Protein AF-I3SBP0-F1 (afdb_monomer)

Mean predicted aligned error: 13.55 Å

InterPro domains:
  IPR010770 Ecd family [PF07093] (6-68)
  IPR010770 Ecd family [PTHR13060] (6-106)

Secondary structure (DSSP, 8-state):
----------HHHHHHHHHHHHHHHHHHHTTSSGGGTS-BGGGGS---S-S----TTS-GGGPPB-HHHHHHHHHHHHHHHTTTSSSHHHHHHHHTT--PPP------

Sequence (108 aa):
MAESADEDNSDGEDDTFRQSYSDAMNEELKATTLQKSFVRANEQIPKHEGTSHAAEDMDEEFSPVDVDVNLVKSLLDSFSTQQGLPGPASNLLGLMGVQFPQDAKKGK

pLDDT: mean 74.81, std 19.12, range [36.81, 94.56]

Radius of gyration: 22.56 Å; Cα contacts (8 Å, |Δi|>4): 47; chains: 1; bounding box: 39×43×82 Å

Organism: Lotus japonicus (NCBI:txid34305)

Foldseek 3Di:
DDDDDPDDDDPVVVVVVVVVVVVVVVVVCVVDCPLVLFAAPVVPDPPDPDDDDDPPPDPPSPHHTDPVVRVVVVLVVVCVVVVVDDDDSQVVCVVVVRHDDDDPPPDD

Solvent-accessible surface area (backbone atoms only — not comparable to full-atom values): 7090 Å² total; per-residue (Å²): 140,78,89,81,82,86,76,87,88,67,69,69,64,55,50,54,50,53,49,56,52,48,51,57,52,48,62,68,41,68,84,47,69,66,61,78,74,57,53,42,57,74,73,74,55,78,82,69,91,83,78,79,99,80,70,95,76,70,66,75,74,74,52,66,63,29,63,68,63,41,48,53,49,52,44,50,53,47,25,55,73,49,70,71,43,95,43,75,44,47,50,52,34,41,75,73,72,48,74,78,80,70,80,76,75,73,84,130

Structure (mmCIF, N/CA/C/O backbone):
data_AF-I3SBP0-F1
#
_entry.id   AF-I3SBP0-F1
#
loop_
_atom_site.group_PDB
_atom_site.id
_atom_site.type_symbol
_atom_site.label_atom_id
_atom_site.label_alt_id
_atom_site.label_comp_id
_atom_site.label_asym_id
_atom_site.label_entity_id
_atom_site.label_seq_id
_atom_site.pdbx_PDB_ins_code
_atom_site.Cartn_x
_atom_site.Cartn_y
_atom_site.Cartn_z
_atom_site.occupancy
_atom_site.B_iso_or_equiv
_atom_site.auth_seq_id
_atom_site.auth_comp_id
_atom_site.auth_asym_id
_atom_site.auth_atom_id
_atom_site.pdbx_PDB_model_num
ATOM 1 N N . MET A 1 1 ? -18.597 13.679 -47.106 1.00 46.44 1 MET A N 1
ATOM 2 C CA . MET A 1 1 ? -17.158 13.900 -47.367 1.00 46.44 1 MET A CA 1
ATOM 3 C C . MET A 1 1 ? -16.749 15.083 -46.499 1.00 46.44 1 MET A C 1
ATOM 5 O O . MET A 1 1 ? -17.267 16.157 -46.747 1.00 46.44 1 MET A O 1
ATOM 9 N N . ALA A 1 2 ? -15.970 14.973 -45.434 1.00 41.84 2 ALA A N 1
ATOM 10 C CA . ALA A 1 2 ? -15.134 13.890 -44.945 1.00 41.84 2 ALA A CA 1
ATOM 11 C C . ALA A 1 2 ? -15.143 13.913 -43.406 1.00 41.84 2 ALA A C 1
ATOM 13 O O . ALA A 1 2 ? -15.198 14.981 -42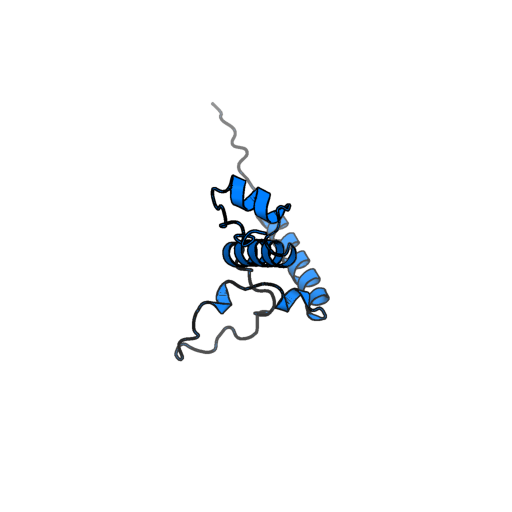.803 1.00 41.84 2 ALA A O 1
ATOM 14 N N . GLU A 1 3 ? -15.122 12.724 -42.820 1.00 46.25 3 GLU A N 1
ATOM 15 C CA . GLU A 1 3 ? -14.796 12.453 -41.424 1.00 46.25 3 GLU A CA 1
ATOM 16 C C . GLU A 1 3 ? -13.270 12.323 -41.382 1.00 46.25 3 GLU A C 1
ATOM 18 O O . GLU A 1 3 ? -12.707 11.480 -42.082 1.00 46.25 3 GLU A O 1
ATOM 23 N N . SER A 1 4 ? -12.587 13.240 -40.699 1.00 46.97 4 SER A N 1
ATOM 24 C CA . SER A 1 4 ? -11.138 13.185 -40.507 1.00 46.97 4 SER A CA 1
ATOM 25 C C . SER A 1 4 ? -10.866 12.586 -39.136 1.00 46.97 4 SER A C 1
ATOM 27 O O . SER A 1 4 ? -11.075 13.240 -38.117 1.00 46.97 4 SER A O 1
ATOM 29 N N . ALA A 1 5 ? -10.458 11.321 -39.169 1.00 53.69 5 ALA A N 1
ATOM 30 C CA . ALA A 1 5 ? -9.910 10.563 -38.064 1.00 53.69 5 ALA A CA 1
ATOM 31 C C . ALA A 1 5 ? -8.614 11.215 -37.558 1.00 53.69 5 ALA A C 1
ATOM 33 O O . ALA A 1 5 ? -7.635 11.298 -38.298 1.00 53.69 5 ALA A O 1
ATOM 34 N N . ASP A 1 6 ? -8.623 11.650 -36.302 1.00 46.38 6 ASP A N 1
ATOM 35 C CA . ASP A 1 6 ? -7.422 11.782 -35.478 1.00 46.38 6 ASP A CA 1
ATOM 36 C C . ASP A 1 6 ? -7.320 10.487 -34.657 1.00 46.38 6 ASP A C 1
ATOM 38 O O . ASP A 1 6 ? -7.791 10.403 -33.523 1.00 46.38 6 ASP A O 1
ATOM 42 N N . GLU A 1 7 ? -6.794 9.435 -35.288 1.00 54.12 7 GLU A N 1
ATOM 43 C CA . GLU A 1 7 ? -6.360 8.215 -34.605 1.00 54.12 7 GLU A CA 1
ATOM 44 C C . GLU A 1 7 ? -4.874 8.358 -34.247 1.00 54.12 7 GLU A C 1
ATOM 46 O O . GLU A 1 7 ? -3.999 8.373 -35.111 1.00 54.12 7 GLU A O 1
ATOM 51 N N . ASP A 1 8 ? -4.647 8.547 -32.948 1.00 53.84 8 ASP A N 1
ATOM 52 C CA . ASP A 1 8 ? -3.791 7.695 -32.119 1.00 53.84 8 ASP A CA 1
ATOM 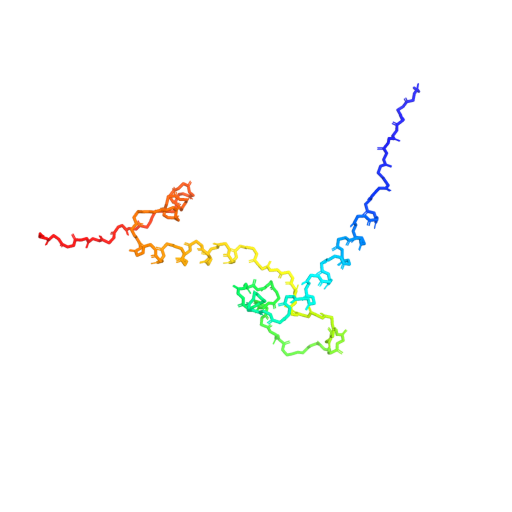53 C C . ASP A 1 8 ? -2.382 7.365 -32.649 1.00 53.84 8 ASP A C 1
ATOM 55 O O . ASP A 1 8 ? -2.176 6.444 -33.439 1.00 53.84 8 ASP A O 1
ATOM 59 N N . ASN A 1 9 ? -1.380 8.121 -32.188 1.00 51.06 9 ASN A N 1
ATOM 60 C CA . ASN A 1 9 ? 0.028 7.796 -32.438 1.00 51.06 9 ASN A CA 1
ATOM 61 C C . ASN A 1 9 ? 0.970 8.267 -31.310 1.00 51.06 9 ASN A C 1
ATOM 63 O O . ASN A 1 9 ? 2.108 8.651 -31.580 1.00 51.06 9 ASN A O 1
ATOM 67 N N . SER A 1 10 ? 0.511 8.280 -30.048 1.00 56.31 10 SER A N 1
ATOM 68 C CA . SER A 1 10 ? 1.340 8.686 -28.891 1.00 56.31 10 SER A CA 1
ATOM 69 C C . SER A 1 10 ? 1.584 7.596 -27.844 1.00 56.31 10 SER A C 1
ATOM 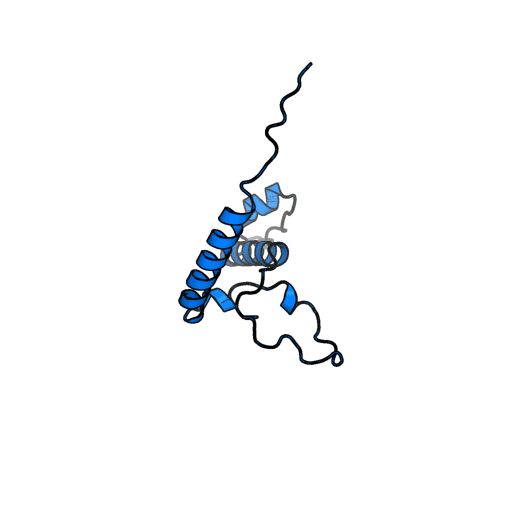71 O O . SER A 1 10 ? 2.126 7.904 -26.788 1.00 56.31 10 SER A O 1
ATOM 73 N N . ASP A 1 11 ? 1.209 6.344 -28.103 1.00 59.75 11 ASP A N 1
ATOM 74 C CA . ASP A 1 11 ? 1.308 5.280 -27.091 1.00 59.75 11 ASP A CA 1
ATOM 75 C C . ASP A 1 11 ? 2.728 4.692 -26.949 1.00 59.75 11 ASP A C 1
ATOM 77 O O . ASP A 1 11 ? 3.106 4.218 -25.883 1.00 59.75 11 ASP A O 1
ATOM 81 N N . GLY A 1 12 ? 3.573 4.766 -27.985 1.00 61.56 12 GLY A N 1
ATOM 82 C CA . GLY A 1 12 ? 4.898 4.127 -27.961 1.00 61.56 12 GLY A CA 1
ATOM 83 C C . GLY A 1 12 ? 5.975 4.864 -27.151 1.00 61.56 12 GLY A C 1
ATOM 84 O O . GLY A 1 12 ? 6.838 4.226 -26.549 1.00 61.56 12 GLY A O 1
ATOM 85 N N . GLU A 1 13 ? 5.963 6.201 -27.131 1.00 62.53 13 GLU A N 1
ATOM 86 C CA . GLU A 1 13 ? 6.984 6.987 -26.416 1.00 62.53 13 GLU A CA 1
ATOM 87 C C . GLU A 1 13 ? 6.725 7.028 -24.899 1.00 62.53 13 GLU A C 1
ATOM 89 O O . GLU A 1 13 ? 7.677 6.905 -24.123 1.00 62.53 13 GLU A O 1
ATOM 94 N N . ASP A 1 14 ? 5.458 7.117 -24.468 1.00 74.88 14 ASP A N 1
ATOM 95 C CA . ASP A 1 14 ? 5.085 7.126 -23.042 1.00 74.88 14 ASP A CA 1
ATOM 96 C C . ASP A 1 14 ? 5.443 5.798 -22.359 1.00 74.88 14 ASP A C 1
ATOM 98 O O . ASP A 1 14 ? 6.014 5.790 -21.266 1.00 74.88 14 ASP A O 1
ATOM 102 N N . ASP A 1 15 ? 5.224 4.669 -23.036 1.00 81.88 15 ASP A N 1
ATOM 103 C CA . ASP A 1 15 ? 5.563 3.348 -22.505 1.00 81.88 15 ASP A CA 1
ATOM 104 C C . ASP A 1 15 ? 7.073 3.177 -22.285 1.00 81.88 15 ASP A C 1
ATOM 106 O O . ASP A 1 15 ? 7.498 2.709 -21.226 1.00 81.88 15 ASP A O 1
ATOM 110 N N . THR A 1 16 ? 7.912 3.625 -23.226 1.00 88.12 16 THR A N 1
ATOM 111 C CA . THR A 1 16 ? 9.378 3.537 -23.066 1.00 88.12 16 THR A CA 1
ATOM 112 C C . THR A 1 16 ? 9.895 4.400 -21.916 1.00 88.12 16 THR A C 1
ATOM 114 O O . THR A 1 16 ? 10.758 3.964 -21.146 1.00 88.12 16 THR A O 1
ATOM 117 N N . PHE A 1 17 ? 9.339 5.604 -21.751 1.00 91.94 17 PHE A N 1
ATOM 118 C CA . PHE A 1 17 ? 9.660 6.473 -20.626 1.00 91.94 17 PHE A CA 1
ATOM 119 C C . PHE A 1 17 ? 9.268 5.810 -19.301 1.00 91.94 17 PHE A C 1
ATOM 121 O O . PHE A 1 17 ? 10.102 5.699 -18.400 1.00 91.94 17 PHE A O 1
ATOM 128 N N . ARG A 1 18 ? 8.037 5.298 -19.198 1.00 88.31 18 ARG A N 1
ATOM 129 C CA . ARG A 1 18 ? 7.515 4.640 -17.991 1.00 88.31 18 ARG A CA 1
ATOM 130 C C . ARG A 1 18 ? 8.301 3.395 -17.619 1.00 88.31 18 ARG A C 1
ATOM 132 O O . ARG A 1 18 ? 8.539 3.181 -16.431 1.00 88.31 18 ARG A O 1
ATOM 139 N N . GLN A 1 19 ? 8.733 2.615 -18.605 1.00 86.75 19 GLN A N 1
ATOM 140 C CA . GLN A 1 19 ? 9.588 1.452 -18.397 1.00 86.75 19 GLN A CA 1
ATOM 141 C C . GLN A 1 19 ? 10.938 1.875 -17.800 1.00 86.75 19 GLN A C 1
ATOM 143 O O . GLN A 1 19 ? 11.264 1.471 -16.689 1.00 86.75 19 GLN A O 1
ATOM 148 N N . SER A 1 20 ? 11.659 2.791 -18.460 1.00 90.56 20 SER A N 1
ATOM 149 C CA . SER A 1 20 ? 12.976 3.256 -17.991 1.00 90.56 20 SER A CA 1
ATOM 150 C C . SER A 1 20 ? 12.934 3.927 -16.612 1.00 90.56 20 SER A C 1
ATOM 152 O O . SER A 1 20 ? 13.837 3.746 -15.794 1.00 90.56 20 SER A O 1
ATOM 154 N N . TYR A 1 21 ? 11.866 4.678 -16.328 1.00 91.00 21 TYR A N 1
ATOM 155 C CA . TYR A 1 21 ? 11.635 5.296 -15.027 1.00 91.00 21 TYR A CA 1
ATOM 156 C C . TYR A 1 21 ? 11.383 4.245 -13.942 1.00 91.00 21 TYR A C 1
ATOM 158 O O . TYR A 1 21 ? 11.932 4.346 -12.844 1.00 91.00 21 TYR A O 1
ATOM 166 N N . SER A 1 22 ? 10.577 3.227 -14.256 1.00 87.94 22 SER A N 1
ATOM 167 C CA . SER A 1 22 ? 10.280 2.129 -13.335 1.00 87.94 22 SER A CA 1
ATOM 168 C C . SER A 1 22 ? 11.532 1.309 -13.028 1.00 87.94 22 SER A C 1
ATOM 170 O O . SER A 1 22 ? 11.763 0.978 -11.869 1.00 87.94 22 SER A O 1
ATOM 172 N N . ASP A 1 23 ? 12.375 1.048 -14.027 1.00 89.19 23 ASP A N 1
ATOM 173 C CA . ASP A 1 23 ? 13.623 0.298 -13.861 1.00 89.19 23 ASP A CA 1
ATOM 174 C C . ASP A 1 23 ? 14.609 1.038 -12.942 1.00 89.19 23 ASP A C 1
ATOM 176 O O . ASP A 1 23 ? 15.092 0.464 -11.965 1.00 89.19 23 ASP A O 1
ATOM 180 N N . ALA A 1 24 ? 14.829 2.338 -13.179 1.00 92.00 24 ALA A N 1
ATOM 181 C CA . ALA A 1 24 ? 15.683 3.169 -12.325 1.00 92.00 24 ALA A CA 1
ATOM 182 C C . ALA A 1 24 ? 15.144 3.276 -10.886 1.00 92.00 24 ALA A C 1
ATOM 184 O O . ALA A 1 24 ? 15.901 3.225 -9.917 1.00 92.00 24 ALA A O 1
ATOM 185 N N . MET A 1 25 ? 13.822 3.392 -10.723 1.00 89.69 25 MET A N 1
ATOM 186 C CA . MET A 1 25 ? 13.183 3.397 -9.405 1.00 89.69 25 MET A CA 1
ATOM 187 C C . MET A 1 25 ? 13.358 2.055 -8.686 1.00 89.69 25 MET A C 1
ATOM 189 O O . MET A 1 25 ? 13.645 2.028 -7.489 1.00 89.69 25 MET A O 1
ATOM 193 N N . ASN A 1 26 ? 13.199 0.942 -9.400 1.00 87.38 26 ASN A N 1
ATOM 194 C CA . ASN A 1 26 ? 13.373 -0.391 -8.837 1.00 87.38 26 ASN A CA 1
ATOM 195 C C . ASN A 1 26 ? 14.822 -0.622 -8.395 1.00 87.38 26 ASN A C 1
ATOM 197 O O . ASN A 1 26 ? 15.031 -1.160 -7.311 1.00 87.38 26 ASN A O 1
ATOM 201 N N . GLU A 1 27 ? 15.811 -0.170 -9.172 1.00 89.31 27 GLU A N 1
ATOM 202 C CA . GLU A 1 27 ? 17.233 -0.257 -8.815 1.00 89.31 27 GLU A CA 1
ATOM 203 C C . GLU A 1 27 ? 17.534 0.406 -7.460 1.00 89.31 27 GLU A C 1
ATOM 205 O O . GLU A 1 27 ? 18.136 -0.218 -6.585 1.00 89.31 27 GLU A O 1
ATOM 210 N N . GLU A 1 28 ? 17.028 1.620 -7.238 1.00 89.56 28 GLU A N 1
ATOM 211 C CA . GLU A 1 28 ? 17.193 2.342 -5.969 1.00 89.56 28 GLU A CA 1
ATOM 212 C C . GLU A 1 28 ? 16.447 1.663 -4.803 1.00 89.56 28 GLU A C 1
ATOM 214 O O . GLU A 1 28 ? 16.909 1.645 -3.657 1.00 89.56 28 GLU A O 1
ATOM 219 N N . LEU A 1 29 ? 15.285 1.058 -5.072 1.00 88.38 29 LEU A N 1
ATOM 220 C CA . LEU A 1 29 ? 14.458 0.414 -4.049 1.00 88.38 29 LEU A CA 1
ATOM 221 C C . LEU A 1 29 ? 14.947 -0.977 -3.631 1.00 88.38 29 LEU A C 1
ATOM 223 O O . LEU A 1 29 ? 14.589 -1.404 -2.525 1.00 88.38 29 LEU A O 1
ATOM 227 N N . LYS A 1 30 ? 15.770 -1.663 -4.442 1.00 85.62 30 LYS A N 1
ATOM 228 C CA . LYS A 1 30 ? 16.382 -2.974 -4.116 1.00 85.62 30 LYS A CA 1
ATOM 229 C C . LYS A 1 30 ? 17.124 -2.959 -2.776 1.00 85.62 30 LYS A C 1
ATOM 231 O O . LYS A 1 30 ? 17.134 -3.948 -2.048 1.00 85.62 30 LYS A O 1
ATOM 236 N N . ALA A 1 31 ? 17.697 -1.819 -2.391 1.00 88.50 31 ALA A N 1
ATOM 237 C CA . ALA A 1 31 ? 18.395 -1.669 -1.114 1.00 88.50 31 ALA A CA 1
ATOM 238 C C . ALA A 1 31 ? 17.460 -1.551 0.115 1.00 88.50 31 ALA A C 1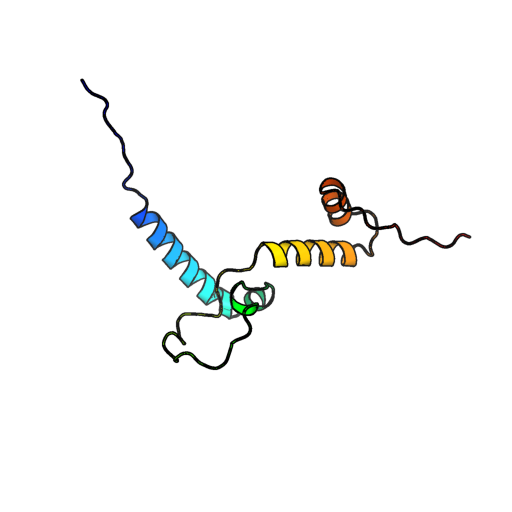
ATOM 240 O O . ALA A 1 31 ? 17.939 -1.474 1.249 1.00 88.50 31 ALA A O 1
ATOM 241 N N . THR A 1 32 ? 16.135 -1.519 -0.071 1.00 91.81 32 THR A N 1
ATOM 242 C CA . THR A 1 32 ? 15.146 -1.247 0.988 1.00 91.81 32 THR A CA 1
ATOM 243 C C . THR A 1 32 ? 14.303 -2.475 1.354 1.00 91.81 32 THR A C 1
ATOM 245 O O . THR A 1 32 ? 14.317 -3.509 0.694 1.00 91.81 32 THR A O 1
ATOM 248 N N . THR A 1 33 ? 13.501 -2.371 2.419 1.00 91.19 33 THR A N 1
ATOM 249 C CA . THR A 1 33 ? 12.534 -3.416 2.802 1.00 91.19 33 THR A CA 1
ATOM 250 C C . THR A 1 33 ? 11.221 -3.355 2.017 1.00 91.19 33 THR A C 1
ATOM 252 O O . THR A 1 33 ? 10.370 -4.234 2.188 1.00 91.19 33 THR A O 1
ATOM 255 N N . LEU A 1 34 ? 11.036 -2.346 1.156 1.00 88.44 34 LEU A N 1
ATOM 256 C CA . LEU A 1 34 ? 9.798 -2.139 0.400 1.00 88.44 34 LEU A CA 1
ATOM 257 C C . LEU A 1 34 ? 9.470 -3.361 -0.465 1.00 88.44 34 LEU A C 1
ATOM 259 O O . LEU A 1 34 ? 8.343 -3.848 -0.471 1.00 88.44 34 LEU A O 1
ATOM 263 N N . GLN A 1 35 ? 10.493 -3.913 -1.110 1.00 83.44 35 GLN A N 1
ATOM 264 C CA . GLN A 1 35 ? 10.397 -5.081 -1.976 1.00 83.44 35 GLN A CA 1
ATOM 265 C C . GLN A 1 35 ? 9.764 -6.306 -1.301 1.00 83.44 35 GLN A C 1
ATOM 267 O O . GLN A 1 35 ? 9.064 -7.068 -1.963 1.00 83.44 35 GLN A O 1
ATOM 272 N N . LYS A 1 36 ? 10.013 -6.492 0.002 1.00 86.12 36 LYS A N 1
ATOM 273 C CA . LYS A 1 36 ? 9.545 -7.639 0.802 1.00 86.12 36 LYS A CA 1
ATOM 274 C C . LYS A 1 36 ? 8.199 -7.381 1.483 1.00 86.12 36 LYS A C 1
ATOM 276 O O . LYS A 1 36 ? 7.688 -8.250 2.180 1.00 86.12 36 LYS A O 1
ATOM 281 N N . SER A 1 37 ? 7.660 -6.169 1.349 1.00 88.06 37 SER A N 1
ATOM 282 C CA . SER A 1 37 ? 6.449 -5.744 2.058 1.00 88.06 37 SER A CA 1
ATOM 283 C C . SER A 1 37 ? 5.160 -6.122 1.321 1.00 88.06 37 SER A C 1
ATOM 285 O O . SER A 1 37 ? 4.101 -6.165 1.948 1.00 88.06 37 SER A O 1
ATOM 287 N N . PHE A 1 38 ? 5.249 -6.409 0.018 1.00 91.25 38 PHE A N 1
ATOM 288 C CA . PHE A 1 38 ? 4.111 -6.724 -0.843 1.00 91.25 38 PHE A CA 1
ATOM 289 C C . PHE A 1 38 ? 4.124 -8.182 -1.300 1.00 91.25 38 PHE A C 1
ATOM 291 O O . PHE A 1 38 ? 5.171 -8.716 -1.652 1.00 91.25 38 PHE A O 1
ATOM 298 N N . VAL A 1 39 ? 2.938 -8.786 -1.366 1.00 91.12 39 VAL A N 1
ATOM 299 C CA . VAL A 1 39 ? 2.713 -10.082 -2.022 1.00 91.12 39 VAL A CA 1
ATOM 300 C C . VAL A 1 39 ? 2.735 -9.891 -3.538 1.00 91.12 39 VAL A C 1
ATOM 302 O O . VAL A 1 39 ? 2.102 -8.963 -4.050 1.00 91.12 39 VAL A O 1
ATOM 305 N N . ARG A 1 40 ? 3.447 -10.749 -4.271 1.00 89.44 40 ARG A N 1
ATOM 306 C CA . ARG A 1 40 ? 3.581 -10.644 -5.735 1.00 89.44 40 ARG A CA 1
ATOM 307 C C . ARG A 1 40 ? 2.744 -11.686 -6.468 1.00 89.44 40 ARG A C 1
ATOM 309 O O . ARG A 1 40 ? 2.530 -12.785 -5.963 1.00 89.44 40 ARG A O 1
ATOM 316 N N . ALA A 1 41 ? 2.301 -11.353 -7.682 1.00 84.94 41 ALA A N 1
ATOM 317 C CA . ALA A 1 41 ? 1.416 -12.217 -8.471 1.00 84.94 41 ALA A CA 1
ATOM 318 C C . ALA A 1 41 ? 2.055 -13.583 -8.802 1.00 84.94 41 ALA A C 1
ATOM 320 O O . ALA A 1 41 ? 1.392 -14.616 -8.761 1.00 84.94 41 ALA A O 1
ATOM 321 N N . ASN A 1 42 ? 3.368 -13.602 -9.053 1.00 76.44 42 ASN A N 1
ATOM 322 C CA . ASN A 1 42 ? 4.101 -14.821 -9.408 1.00 76.44 42 ASN A CA 1
ATOM 323 C C . ASN A 1 42 ? 4.476 -15.697 -8.198 1.00 76.44 42 ASN A C 1
ATOM 325 O O . ASN A 1 42 ? 4.882 -16.841 -8.380 1.00 76.44 42 ASN A O 1
ATOM 329 N N . GLU A 1 43 ? 4.332 -15.198 -6.968 1.00 67.31 43 GLU A N 1
ATOM 330 C CA . GLU A 1 43 ? 4.685 -15.929 -5.741 1.00 67.31 43 GLU A CA 1
ATOM 331 C C . GLU A 1 43 ? 3.612 -16.962 -5.346 1.00 67.31 43 GLU A C 1
ATOM 333 O O . GLU A 1 43 ? 3.874 -17.892 -4.586 1.00 67.31 43 GLU A O 1
ATOM 338 N N . GLN A 1 44 ? 2.402 -16.834 -5.900 1.00 57.28 44 GLN A N 1
ATOM 339 C CA . GLN A 1 44 ? 1.259 -17.706 -5.604 1.00 57.28 44 GLN A CA 1
ATOM 340 C C . GLN A 1 44 ? 1.191 -18.962 -6.478 1.00 57.28 44 GLN A C 1
ATOM 342 O O . GLN A 1 44 ? 0.397 -19.863 -6.200 1.00 57.28 44 GLN A O 1
ATOM 347 N N . ILE A 1 45 ? 2.015 -19.051 -7.523 1.00 54.00 45 ILE A N 1
ATOM 348 C CA . ILE A 1 45 ? 2.093 -20.242 -8.365 1.00 54.00 45 ILE A CA 1
ATOM 349 C C . ILE A 1 45 ? 3.102 -21.187 -7.702 1.00 54.00 45 ILE A C 1
ATOM 351 O O . ILE A 1 45 ? 4.289 -20.853 -7.654 1.00 54.00 45 ILE A O 1
ATOM 355 N N . PRO A 1 46 ? 2.696 -22.364 -7.180 1.00 45.47 46 PRO A N 1
ATOM 356 C CA . PRO A 1 46 ? 3.673 -23.347 -6.738 1.00 45.47 46 PRO A CA 1
ATOM 357 C C . PRO A 1 46 ? 4.553 -23.672 -7.944 1.00 45.47 46 PRO A C 1
ATOM 359 O O . PRO A 1 46 ? 4.040 -24.091 -8.983 1.00 45.47 46 PRO A O 1
ATOM 362 N N . LYS A 1 47 ? 5.866 -23.439 -7.820 1.00 51.91 47 LYS A N 1
ATOM 363 C CA . LYS A 1 47 ? 6.855 -23.819 -8.833 1.00 51.91 47 LYS A CA 1
ATOM 364 C C . LYS A 1 47 ? 6.753 -25.334 -9.027 1.00 51.91 47 LYS A C 1
ATOM 366 O O . LYS A 1 47 ? 7.346 -26.101 -8.274 1.00 51.91 47 LYS A O 1
ATOM 371 N N . HIS A 1 48 ? 5.938 -25.780 -9.979 1.00 40.72 48 HIS A N 1
ATOM 372 C CA . HIS A 1 48 ? 5.898 -27.180 -10.354 1.00 40.72 48 HIS A CA 1
ATOM 373 C C . HIS A 1 48 ? 7.224 -27.464 -11.058 1.00 40.72 48 HIS A C 1
ATOM 375 O O . HIS A 1 48 ? 7.519 -26.887 -12.103 1.00 40.72 48 HIS A O 1
ATOM 381 N N . GLU A 1 49 ? 8.058 -28.284 -10.421 1.00 49.41 49 GLU A N 1
ATOM 382 C CA . GLU A 1 49 ? 9.312 -28.781 -10.977 1.00 49.41 49 GLU A CA 1
ATOM 383 C C . GLU A 1 49 ? 9.062 -29.380 -12.367 1.00 49.41 49 GLU A C 1
ATOM 385 O O . GLU A 1 49 ? 8.506 -30.472 -12.483 1.00 49.41 49 GLU A O 1
ATOM 390 N N . GLY A 1 50 ? 9.475 -28.677 -13.424 1.00 46.66 50 GLY A N 1
ATOM 391 C CA . GLY A 1 50 ? 9.608 -29.303 -14.736 1.00 46.66 50 GLY A CA 1
ATOM 392 C C . GLY A 1 50 ? 9.224 -28.487 -15.962 1.00 46.66 50 GLY A C 1
ATOM 393 O O . GLY A 1 50 ? 8.549 -29.039 -16.814 1.00 46.66 50 GLY A O 1
ATOM 394 N N . THR A 1 51 ? 9.717 -27.258 -16.139 1.00 38.47 51 THR A N 1
ATOM 395 C CA . THR A 1 51 ? 9.938 -26.701 -17.490 1.00 38.47 51 THR A CA 1
ATOM 396 C C . THR A 1 51 ? 11.079 -25.681 -17.473 1.00 38.47 51 THR A C 1
ATOM 398 O O . THR A 1 51 ? 10.930 -24.592 -16.935 1.00 38.47 51 THR A O 1
ATOM 401 N N . SER A 1 52 ? 12.214 -26.092 -18.046 1.00 42.16 52 SER A N 1
ATOM 402 C CA . SER A 1 52 ? 13.319 -25.306 -18.628 1.00 42.16 52 SER A CA 1
ATOM 403 C C . SER A 1 52 ? 13.636 -23.905 -18.071 1.00 42.16 52 SER A C 1
ATOM 405 O O . SER A 1 52 ? 12.957 -22.929 -18.382 1.00 42.16 52 SER A O 1
ATOM 407 N N . HIS A 1 53 ? 14.793 -23.818 -17.405 1.00 45.84 53 HIS A N 1
ATOM 408 C CA . HIS A 1 53 ? 15.615 -22.622 -17.190 1.00 45.84 53 HIS A CA 1
ATOM 409 C C . HIS A 1 53 ? 15.832 -21.803 -18.480 1.00 45.84 53 HIS A C 1
ATOM 411 O O . HIS A 1 53 ? 16.757 -22.088 -19.243 1.00 45.84 53 HIS A O 1
ATOM 417 N N . ALA A 1 54 ? 15.005 -20.790 -18.743 1.00 41.38 54 ALA A N 1
ATOM 418 C CA . ALA A 1 54 ? 15.245 -19.856 -19.851 1.00 41.38 54 ALA A CA 1
ATOM 419 C C . ALA A 1 54 ? 14.709 -18.429 -19.614 1.00 41.38 54 ALA A C 1
ATOM 421 O O . ALA A 1 54 ? 14.389 -17.739 -20.578 1.00 41.38 54 ALA A O 1
ATOM 422 N N . ALA A 1 55 ? 14.610 -17.976 -18.359 1.00 42.16 55 ALA A N 1
ATOM 423 C CA . ALA A 1 55 ? 14.333 -16.567 -18.036 1.00 42.16 55 ALA A CA 1
ATOM 424 C C . ALA A 1 55 ? 14.842 -16.146 -16.638 1.00 42.16 55 ALA A C 1
ATOM 426 O O . ALA A 1 55 ? 14.317 -15.214 -16.040 1.00 42.16 55 ALA A O 1
ATOM 427 N N . GLU A 1 56 ? 15.851 -16.836 -16.101 1.00 42.72 56 GLU A N 1
ATOM 428 C CA . GLU A 1 56 ? 16.392 -16.589 -14.754 1.00 42.72 56 GLU A CA 1
ATOM 429 C C . GLU A 1 56 ? 17.380 -15.413 -14.712 1.00 42.72 56 GLU A C 1
ATOM 431 O O . GLU A 1 56 ? 18.516 -15.600 -14.290 1.00 42.72 56 GLU A O 1
ATOM 436 N N . ASP A 1 57 ? 16.999 -14.228 -15.199 1.00 43.78 57 ASP A N 1
ATOM 437 C CA . ASP A 1 57 ? 17.784 -13.011 -14.892 1.00 43.78 57 ASP A CA 1
ATOM 438 C C . ASP A 1 57 ? 17.095 -11.668 -15.194 1.00 43.78 57 ASP A C 1
ATOM 440 O O . ASP A 1 57 ? 17.733 -10.620 -15.153 1.00 43.78 57 ASP A O 1
ATOM 444 N N . MET A 1 58 ? 15.798 -11.645 -15.519 1.00 45.38 58 MET A N 1
ATOM 445 C CA . MET A 1 58 ? 15.060 -10.377 -15.563 1.00 45.38 58 MET A CA 1
ATOM 446 C C . MET A 1 58 ? 14.380 -10.167 -14.221 1.00 45.38 58 MET A C 1
ATOM 448 O O . MET A 1 58 ? 13.251 -10.609 -14.045 1.00 45.38 58 MET A O 1
ATOM 452 N N . ASP A 1 59 ? 15.094 -9.541 -13.283 1.00 56.69 59 ASP A N 1
ATOM 453 C CA . ASP A 1 59 ? 14.546 -8.801 -12.139 1.00 56.69 59 ASP A CA 1
ATOM 454 C C . ASP A 1 59 ? 13.212 -9.342 -11.578 1.00 56.69 59 ASP A C 1
ATOM 456 O O . ASP A 1 59 ? 12.240 -8.603 -11.396 1.00 56.69 59 ASP A O 1
ATOM 460 N N . GLU A 1 60 ? 13.163 -10.639 -11.232 1.00 59.12 60 GLU A N 1
ATOM 461 C CA . GLU A 1 60 ? 12.007 -11.263 -10.551 1.00 59.12 60 GLU A CA 1
ATOM 462 C C . GLU A 1 60 ? 11.646 -10.513 -9.255 1.00 59.12 60 GLU A C 1
ATOM 464 O O . GLU A 1 60 ? 10.548 -10.612 -8.706 1.00 59.12 60 GLU A O 1
ATOM 469 N N . GLU A 1 61 ? 12.603 -9.725 -8.784 1.00 65.62 61 GLU A N 1
ATOM 470 C CA . GLU A 1 61 ? 12.616 -8.995 -7.548 1.00 65.62 61 GLU A CA 1
ATOM 471 C C . GLU A 1 61 ? 11.624 -7.818 -7.503 1.00 65.62 61 GLU A C 1
ATOM 473 O O . GLU A 1 61 ? 11.126 -7.493 -6.423 1.00 65.62 61 GLU A O 1
ATOM 478 N N . PHE A 1 62 ? 11.251 -7.240 -8.654 1.00 77.31 62 PHE A N 1
ATOM 479 C CA . PHE A 1 62 ? 10.223 -6.193 -8.764 1.00 77.31 62 PHE A CA 1
ATOM 480 C C . PHE A 1 62 ? 9.066 -6.564 -9.707 1.00 77.31 62 PHE A C 1
ATOM 482 O O . PHE A 1 62 ? 8.448 -5.697 -10.322 1.00 77.31 62 PHE A O 1
ATOM 489 N N . SER A 1 63 ? 8.701 -7.851 -9.766 1.00 82.94 63 SER A N 1
ATOM 490 C CA . SER A 1 63 ? 7.532 -8.302 -10.534 1.00 82.94 63 SER A CA 1
ATOM 491 C C . SER A 1 63 ? 6.231 -7.608 -10.085 1.00 82.94 63 SER A C 1
ATOM 493 O O . SER A 1 63 ? 6.123 -7.218 -8.917 1.00 82.94 63 SER A O 1
ATOM 495 N N . PRO A 1 64 ? 5.195 -7.529 -10.940 1.00 86.06 64 PRO A N 1
ATOM 496 C CA . PRO A 1 64 ? 3.902 -6.958 -10.565 1.00 86.06 64 PRO A CA 1
ATOM 497 C C . PRO A 1 64 ? 3.362 -7.507 -9.232 1.00 86.06 64 PRO A C 1
ATOM 499 O O . PRO A 1 64 ? 3.433 -8.713 -8.955 1.00 86.06 64 PRO A O 1
ATOM 502 N N . VAL A 1 65 ? 2.850 -6.606 -8.389 1.00 89.75 65 VAL A N 1
ATOM 503 C CA . VAL A 1 65 ? 2.265 -6.952 -7.087 1.00 89.75 65 VAL A CA 1
ATOM 504 C C . VAL A 1 65 ? 0.840 -7.467 -7.252 1.00 89.75 65 VAL A C 1
ATOM 506 O O . VAL A 1 65 ? 0.110 -7.026 -8.138 1.00 89.75 65 VAL A O 1
ATOM 509 N N . ASP A 1 66 ? 0.427 -8.370 -6.370 1.00 92.75 66 ASP A N 1
ATOM 510 C CA . ASP A 1 66 ? -0.972 -8.778 -6.288 1.00 92.75 66 ASP A CA 1
ATOM 511 C C . ASP A 1 66 ? -1.765 -7.710 -5.522 1.00 92.75 66 ASP A C 1
ATOM 513 O O . ASP A 1 66 ? -1.681 -7.609 -4.295 1.00 92.75 66 ASP A O 1
ATOM 517 N N . VAL A 1 67 ? -2.500 -6.867 -6.244 1.00 93.75 67 VAL A N 1
ATOM 518 C CA . VAL A 1 67 ? -3.241 -5.749 -5.645 1.00 93.75 67 VAL A CA 1
ATOM 519 C C . VAL A 1 67 ? -4.333 -6.245 -4.699 1.00 93.75 67 VAL A C 1
ATOM 521 O O . VAL A 1 67 ? -4.495 -5.673 -3.622 1.00 93.75 67 VAL A O 1
ATOM 524 N N . ASP A 1 68 ? -5.037 -7.317 -5.055 1.00 93.75 68 ASP A N 1
ATOM 525 C CA . ASP A 1 68 ? -6.186 -7.808 -4.296 1.00 93.75 68 ASP A CA 1
ATOM 526 C C . ASP A 1 68 ? -5.742 -8.382 -2.948 1.00 93.75 68 ASP A C 1
ATOM 528 O O . ASP A 1 68 ? -6.264 -8.006 -1.892 1.00 93.75 68 ASP A O 1
ATOM 532 N N . VAL A 1 69 ? -4.716 -9.236 -2.955 1.00 94.31 69 VAL A N 1
ATOM 533 C CA . VAL A 1 69 ? -4.17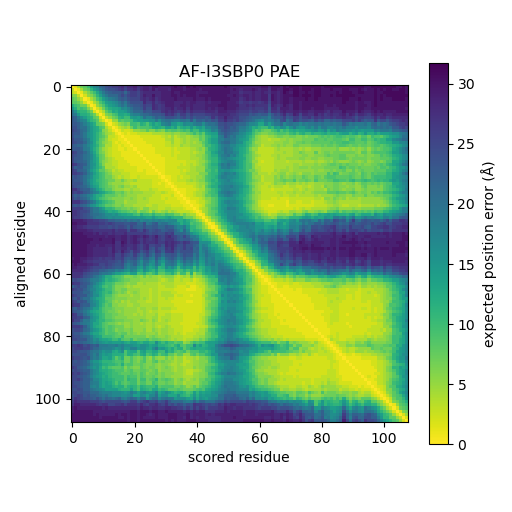5 -9.827 -1.724 1.00 94.31 69 VAL A CA 1
ATOM 534 C C . VAL A 1 69 ? -3.551 -8.760 -0.834 1.00 94.31 69 VAL A C 1
ATOM 536 O O . VAL A 1 69 ? -3.785 -8.758 0.378 1.00 94.31 69 VAL A O 1
ATOM 539 N N . ASN A 1 70 ? -2.801 -7.814 -1.404 1.00 94.38 70 ASN A N 1
ATOM 540 C CA . ASN A 1 70 ? -2.218 -6.725 -0.621 1.00 94.38 70 ASN A CA 1
ATOM 541 C C . ASN A 1 70 ? -3.282 -5.776 -0.059 1.00 94.38 70 ASN A C 1
ATOM 543 O O . ASN A 1 70 ? -3.135 -5.290 1.066 1.00 94.38 70 ASN A O 1
ATOM 547 N N . LEU A 1 71 ? -4.374 -5.536 -0.786 1.00 94.12 71 LEU A N 1
ATOM 548 C CA . LEU A 1 71 ? -5.481 -4.728 -0.292 1.00 94.12 71 LEU A CA 1
ATOM 549 C C . LEU A 1 71 ? -6.153 -5.404 0.906 1.00 94.12 71 LEU A C 1
ATOM 551 O O . LEU A 1 71 ? -6.284 -4.786 1.962 1.00 94.12 71 LEU A O 1
ATOM 555 N N . VAL A 1 72 ? -6.504 -6.686 0.792 1.00 93.62 72 VAL A N 1
ATOM 556 C CA . VAL A 1 72 ? -7.103 -7.437 1.907 1.00 93.62 72 VAL A CA 1
ATOM 557 C C . VAL A 1 72 ? -6.145 -7.505 3.096 1.00 93.62 72 VAL A C 1
ATOM 559 O O . VAL A 1 72 ? -6.549 -7.215 4.223 1.00 93.62 72 VAL A O 1
ATOM 562 N N . LYS A 1 73 ? -4.865 -7.815 2.857 1.00 94.56 73 LYS A N 1
ATOM 563 C CA . LYS A 1 73 ? -3.829 -7.843 3.896 1.00 94.56 73 LYS A CA 1
ATOM 564 C C . LYS A 1 73 ? -3.727 -6.499 4.616 1.00 94.56 73 LYS A C 1
ATOM 566 O O . LYS A 1 73 ? -3.786 -6.463 5.840 1.00 94.56 73 LYS A O 1
ATOM 571 N N . SER A 1 74 ? -3.620 -5.396 3.877 1.00 93.69 74 SER A N 1
ATOM 572 C CA . SER A 1 74 ? -3.487 -4.058 4.467 1.00 93.69 74 SER A CA 1
ATOM 573 C C . SER A 1 74 ? -4.723 -3.642 5.270 1.00 93.69 74 SER A C 1
ATOM 575 O O . SER A 1 74 ? -4.580 -3.050 6.343 1.00 93.69 74 SER A O 1
ATOM 577 N N . LEU A 1 75 ? -5.930 -3.997 4.816 1.00 92.69 75 LEU A N 1
ATOM 578 C CA . LEU A 1 75 ? -7.171 -3.746 5.549 1.00 92.69 75 LEU A CA 1
ATOM 579 C C . LEU A 1 75 ? -7.243 -4.557 6.847 1.00 92.69 75 LEU A C 1
ATOM 581 O O . LEU A 1 75 ? -7.579 -3.997 7.891 1.00 92.69 75 LEU A O 1
ATOM 585 N N . LEU A 1 76 ? -6.896 -5.846 6.805 1.00 91.81 76 LEU A N 1
ATOM 586 C CA . LEU A 1 76 ? -6.886 -6.718 7.982 1.00 91.81 76 LEU A CA 1
ATOM 587 C C . LEU A 1 76 ? -5.801 -6.320 8.987 1.00 91.81 76 LEU A C 1
ATOM 589 O O . LEU A 1 76 ? -6.089 -6.230 10.180 1.00 91.81 76 LEU A O 1
ATOM 593 N N . ASP A 1 77 ? -4.590 -6.008 8.524 1.00 93.12 77 ASP A N 1
ATOM 594 C CA . ASP A 1 77 ? -3.498 -5.510 9.368 1.00 93.12 77 ASP A CA 1
ATOM 595 C C . ASP A 1 77 ? -3.892 -4.180 10.036 1.00 93.12 77 ASP A C 1
ATOM 597 O O . ASP A 1 77 ? -3.665 -3.978 11.235 1.00 93.12 77 ASP A O 1
ATOM 601 N N . SER A 1 78 ? -4.558 -3.287 9.293 1.00 93.69 78 SER A N 1
ATOM 602 C CA . SER A 1 78 ? -5.060 -2.010 9.817 1.00 93.69 78 SER A CA 1
ATOM 603 C C . SER A 1 78 ? -6.178 -2.202 10.846 1.00 93.69 78 SER A C 1
ATOM 605 O O . SER A 1 78 ? -6.192 -1.524 11.876 1.00 93.69 78 SER A O 1
ATOM 607 N N . PHE A 1 79 ? -7.106 -3.129 10.598 1.00 91.38 79 PHE A N 1
ATOM 608 C CA . PHE A 1 79 ? -8.181 -3.475 11.530 1.00 91.38 79 PHE A CA 1
ATOM 609 C C . PHE A 1 79 ? -7.640 -4.128 12.812 1.00 91.38 79 PHE A C 1
ATOM 611 O O . PHE A 1 79 ? -8.035 -3.761 13.920 1.00 91.38 79 PHE A O 1
ATOM 618 N N . SER A 1 80 ? -6.677 -5.040 12.673 1.00 90.25 80 SER A 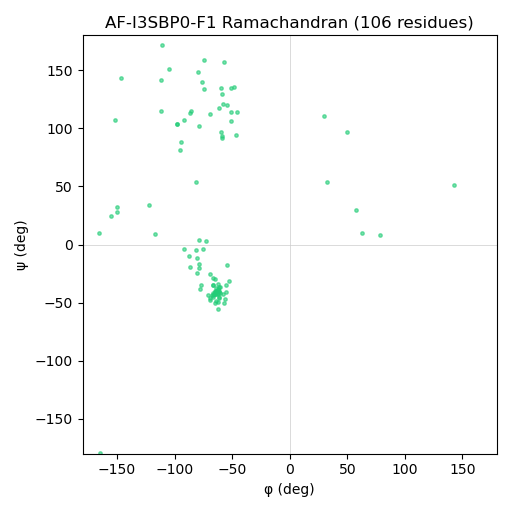N 1
ATOM 619 C CA . SER A 1 80 ? -5.993 -5.695 13.793 1.00 90.25 80 SER A CA 1
ATOM 620 C C . SER A 1 80 ? -5.222 -4.690 14.654 1.00 90.25 80 SER A C 1
ATOM 622 O O . SER A 1 80 ? -5.327 -4.702 15.879 1.00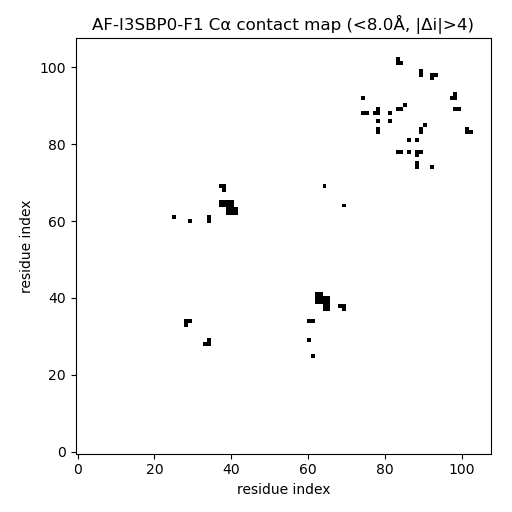 90.25 80 SER A O 1
ATOM 624 N N . THR A 1 81 ? -4.526 -3.737 14.025 1.00 91.38 81 THR A N 1
ATOM 625 C CA . THR A 1 81 ? -3.798 -2.661 14.724 1.00 91.38 81 THR A CA 1
ATOM 626 C C . THR A 1 81 ? -4.737 -1.714 15.482 1.00 91.38 81 THR A C 1
ATOM 628 O O . THR A 1 81 ? -4.379 -1.197 16.539 1.00 91.38 81 THR A O 1
ATOM 631 N N . GLN A 1 82 ? -5.971 -1.536 14.999 1.00 90.12 82 GL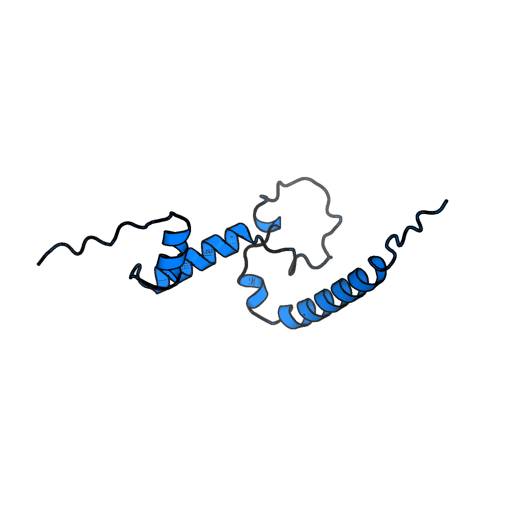N A N 1
ATOM 632 C CA . GLN A 1 82 ? -7.047 -0.840 15.722 1.00 90.12 82 GLN A CA 1
ATOM 633 C C . GLN A 1 82 ? -7.604 -1.666 16.895 1.00 90.12 82 GLN A C 1
ATOM 635 O O . GLN A 1 82 ? -8.535 -1.223 17.560 1.00 90.12 82 GLN A O 1
ATOM 640 N N . GLN A 1 83 ? -7.045 -2.848 17.175 1.00 85.12 83 GLN A N 1
ATOM 641 C CA . GLN A 1 83 ? -7.523 -3.806 18.177 1.00 85.12 83 GLN A CA 1
ATOM 642 C C . GLN A 1 83 ? -8.976 -4.232 17.926 1.00 85.12 83 GLN A C 1
ATOM 644 O O . GLN A 1 83 ? -9.728 -4.471 18.867 1.00 85.12 83 GLN A O 1
ATOM 649 N N . GLY A 1 84 ? -9.405 -4.241 16.658 1.00 73.12 84 GLY A N 1
ATOM 650 C CA . GLY A 1 84 ? -10.800 -4.481 16.289 1.00 73.12 84 GLY A CA 1
ATOM 651 C C . GLY A 1 84 ? -11.786 -3.424 16.807 1.00 73.12 84 GLY A C 1
ATOM 652 O O . GLY A 1 84 ? -12.999 -3.625 16.719 1.00 73.12 84 GLY A O 1
ATOM 653 N N . LEU A 1 85 ? -11.299 -2.300 17.350 1.00 81.44 85 LEU A N 1
ATOM 654 C CA . LEU A 1 85 ? -12.135 -1.182 17.775 1.00 81.44 85 LEU A CA 1
ATOM 655 C C . LEU A 1 85 ? -12.650 -0.395 16.561 1.00 81.44 85 LEU A C 1
ATOM 657 O O . LEU A 1 85 ? -12.038 -0.428 15.490 1.00 81.44 85 LEU A O 1
ATOM 661 N N . PRO A 1 86 ? -13.747 0.368 16.727 1.00 85.81 86 PRO A N 1
ATOM 662 C CA . PRO A 1 86 ? -14.212 1.286 15.698 1.00 85.81 86 PRO A CA 1
ATOM 663 C C . PRO A 1 86 ? -13.100 2.257 15.274 1.00 85.81 86 PRO A C 1
ATOM 665 O O . PRO A 1 86 ? -12.579 3.027 16.081 1.00 85.81 86 PRO A O 1
ATOM 668 N N . GLY A 1 87 ? -12.756 2.221 13.993 1.00 89.50 87 GLY A N 1
ATOM 669 C CA . GLY A 1 87 ? -11.691 3.006 13.380 1.00 89.50 87 GLY A CA 1
ATOM 670 C C . GLY A 1 87 ? -11.777 3.039 11.848 1.00 89.50 87 GLY A C 1
ATOM 671 O O . GLY A 1 87 ? -12.692 2.450 11.260 1.00 89.50 87 GLY A O 1
ATOM 672 N N . PRO A 1 88 ? -10.838 3.729 11.171 1.00 93.00 88 PRO A N 1
ATOM 673 C CA . PRO A 1 88 ? -10.897 3.963 9.726 1.00 93.00 88 PRO A CA 1
ATOM 674 C C . PRO A 1 88 ? -11.029 2.686 8.888 1.00 93.00 88 PRO A C 1
ATOM 676 O O . PRO A 1 88 ? -11.817 2.650 7.946 1.00 93.00 88 PRO A O 1
ATOM 679 N N . ALA A 1 89 ? -10.310 1.624 9.265 1.00 92.94 89 ALA A N 1
ATOM 680 C CA . ALA A 1 89 ? -10.338 0.358 8.532 1.00 92.94 89 ALA A CA 1
ATOM 681 C C . ALA A 1 89 ? -11.680 -0.358 8.734 1.00 92.94 89 ALA A C 1
ATOM 683 O O . ALA A 1 89 ? -12.299 -0.794 7.768 1.00 92.94 89 ALA A O 1
ATOM 684 N N . SER A 1 90 ? -12.182 -0.390 9.975 1.00 90.38 90 SER A N 1
ATOM 685 C CA . SER A 1 90 ? -13.502 -0.957 10.280 1.00 90.38 90 SER A CA 1
ATOM 686 C C . SER A 1 90 ? -14.652 -0.205 9.591 1.00 90.38 90 SER A C 1
ATOM 688 O O . SER A 1 90 ? -15.619 -0.831 9.164 1.00 90.38 90 SER A O 1
ATOM 690 N N . ASN A 1 91 ? -14.532 1.120 9.426 1.00 90.75 91 ASN A N 1
ATOM 691 C CA . ASN A 1 91 ? -15.535 1.938 8.742 1.00 90.75 91 ASN A CA 1
ATOM 692 C C . ASN A 1 91 ? -15.565 1.627 7.244 1.00 90.75 91 ASN A C 1
ATOM 694 O O . ASN A 1 91 ? -16.642 1.438 6.686 1.00 90.75 91 ASN A O 1
ATOM 698 N N . LEU A 1 92 ? -14.394 1.541 6.601 1.00 92.81 92 LEU A N 1
ATOM 699 C CA . LEU A 1 92 ? -14.295 1.155 5.193 1.00 92.81 92 LEU A CA 1
ATOM 700 C C . LEU A 1 92 ? -14.843 -0.257 4.959 1.00 92.81 92 LEU A C 1
ATOM 702 O O . LEU A 1 92 ? -15.643 -0.445 4.049 1.00 92.81 92 LEU A O 1
ATOM 706 N N . LEU A 1 93 ? -14.483 -1.226 5.807 1.00 90.00 93 LEU A N 1
ATOM 707 C CA 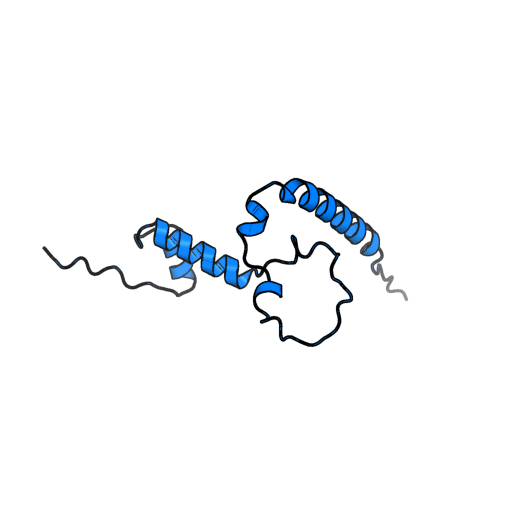. LEU A 1 93 ? -15.003 -2.596 5.719 1.00 90.00 93 LEU A CA 1
ATOM 708 C C . LEU A 1 93 ? -16.530 -2.628 5.886 1.00 90.00 93 LEU A C 1
ATOM 710 O O . LEU A 1 93 ? -17.216 -3.277 5.099 1.00 90.00 93 LEU A O 1
ATOM 714 N N . GLY A 1 94 ? -17.079 -1.844 6.820 1.00 89.50 94 GLY A N 1
ATOM 715 C CA . GLY A 1 94 ? -18.525 -1.697 6.993 1.00 89.50 94 GLY A CA 1
ATOM 716 C C . GLY A 1 94 ? -19.232 -1.115 5.763 1.00 89.50 94 GLY A C 1
ATOM 717 O O . GLY A 1 94 ? -20.294 -1.606 5.386 1.00 89.50 94 GLY A O 1
ATOM 718 N N . LEU A 1 95 ? -18.632 -0.126 5.088 1.00 91.69 95 LEU A N 1
ATOM 719 C CA . LEU A 1 95 ? -19.148 0.411 3.819 1.00 91.69 95 LEU A CA 1
ATOM 720 C C . LEU A 1 95 ? -19.083 -0.614 2.677 1.00 91.69 95 LEU A C 1
ATOM 722 O O . LEU A 1 95 ? -19.931 -0.586 1.790 1.00 91.69 95 LEU A O 1
ATOM 726 N N . MET A 1 96 ? -18.124 -1.542 2.725 1.00 91.00 96 MET A N 1
ATOM 727 C CA . MET A 1 96 ? -18.049 -2.693 1.816 1.00 91.00 96 MET A CA 1
ATOM 728 C C . MET A 1 96 ? -19.019 -3.829 2.197 1.00 91.00 96 MET A C 1
ATOM 730 O O . MET A 1 96 ? -19.009 -4.882 1.564 1.00 91.00 96 MET A O 1
ATOM 734 N N . GLY A 1 97 ? -19.857 -3.648 3.224 1.00 90.31 97 GLY A N 1
ATOM 735 C CA . GLY A 1 97 ? -20.800 -4.664 3.700 1.00 90.31 97 GLY A CA 1
ATOM 736 C C . GLY A 1 97 ? -20.163 -5.759 4.562 1.00 90.31 97 GLY A C 1
ATOM 737 O O . GLY A 1 97 ? -20.829 -6.735 4.904 1.00 90.31 97 GLY A O 1
ATOM 738 N N . VAL A 1 98 ? -18.891 -5.605 4.939 1.00 87.50 98 VAL A N 1
ATOM 739 C CA . VAL A 1 98 ? -18.164 -6.529 5.811 1.00 87.50 98 VAL A CA 1
ATOM 740 C C . VAL A 1 98 ? -18.179 -5.977 7.231 1.00 87.50 98 VAL A C 1
ATOM 742 O O . VAL A 1 98 ? -17.444 -5.051 7.572 1.00 87.50 98 VAL A O 1
ATOM 745 N N . GLN A 1 99 ? -19.020 -6.556 8.084 1.00 78.81 99 GLN A N 1
ATOM 746 C CA . GLN A 1 99 ? -19.133 -6.146 9.479 1.00 78.81 99 GLN A CA 1
ATOM 747 C C . GLN A 1 99 ? -18.604 -7.246 10.394 1.00 78.81 99 GLN A C 1
ATOM 749 O O . GLN A 1 99 ? -19.160 -8.342 10.461 1.00 78.81 99 GLN A O 1
ATOM 754 N N . PHE A 1 100 ? -17.514 -6.952 11.100 1.00 72.94 100 PHE A N 1
ATOM 755 C CA . PHE A 1 100 ? -16.962 -7.871 12.086 1.00 72.94 100 PHE A CA 1
ATOM 756 C C . PHE A 1 100 ? -17.823 -7.844 13.353 1.00 72.94 100 PHE A C 1
ATOM 758 O O . PHE A 1 100 ? -18.279 -6.769 13.760 1.00 72.94 100 PHE A O 1
ATOM 765 N N . PRO A 1 101 ? -18.070 -9.002 13.986 1.00 71.50 101 PRO A N 1
ATOM 766 C CA . PRO A 1 101 ? -18.732 -9.032 15.278 1.00 71.50 101 PRO A CA 1
ATOM 767 C C . PRO A 1 101 ? -17.902 -8.213 16.267 1.00 71.50 101 PRO A C 1
ATOM 769 O O . PRO A 1 101 ? -16.691 -8.399 16.371 1.00 71.50 101 PRO A O 1
ATOM 772 N N . GLN A 1 102 ? -18.547 -7.288 16.981 1.00 65.12 102 GLN A N 1
ATOM 773 C CA . GLN A 1 102 ? -17.889 -6.615 18.094 1.00 65.12 102 GLN A CA 1
ATOM 774 C C . GLN A 1 102 ? -17.482 -7.680 19.106 1.00 65.12 102 GLN A C 1
ATOM 776 O O . GLN A 1 102 ? -18.300 -8.545 19.436 1.00 65.12 102 GLN A O 1
ATOM 781 N N . ASP A 1 103 ? -16.248 -7.603 19.611 1.00 58.72 103 ASP A N 1
ATOM 782 C CA . ASP A 1 103 ? -15.859 -8.394 20.770 1.00 58.72 103 ASP A CA 1
ATOM 783 C C . ASP A 1 103 ? -16.908 -8.158 21.847 1.00 58.72 103 ASP A C 1
ATOM 785 O O . ASP A 1 103 ? -17.096 -7.036 22.333 1.00 58.72 103 ASP A O 1
ATOM 789 N N . ALA A 1 104 ? -17.645 -9.220 22.174 1.00 50.31 104 ALA A N 1
ATOM 790 C CA . ALA A 1 104 ? -18.592 -9.200 23.259 1.00 50.31 104 ALA A CA 1
ATOM 791 C C . ALA A 1 104 ? -17.782 -8.879 24.510 1.00 50.31 104 ALA A C 1
ATOM 793 O O . ALA A 1 104 ? -17.172 -9.763 25.117 1.00 50.31 104 ALA A O 1
ATOM 794 N N . LYS A 1 105 ? -17.765 -7.602 24.906 1.00 53.69 105 LYS A N 1
ATOM 795 C CA . LYS A 1 105 ? -17.421 -7.220 26.264 1.00 53.69 105 LYS A CA 1
ATOM 796 C C . LYS A 1 105 ? -18.430 -7.939 27.139 1.00 53.69 105 LYS A C 1
ATOM 798 O O . LYS A 1 105 ? -19.559 -7.496 27.328 1.00 53.69 105 LYS A O 1
ATOM 803 N N . LYS A 1 106 ? -18.019 -9.122 27.592 1.00 50.75 106 LYS A N 1
ATOM 804 C CA . LYS A 1 106 ? -18.646 -9.895 28.645 1.00 50.75 106 LYS A CA 1
ATOM 805 C C . LYS A 1 106 ? -18.929 -8.902 29.760 1.00 50.75 106 LYS A C 1
ATOM 807 O O . LYS A 1 106 ? -18.000 -8.294 30.287 1.00 50.75 106 LYS A O 1
ATOM 812 N N . GLY A 1 107 ? -20.214 -8.686 30.018 1.00 50.69 107 GLY A N 1
ATOM 813 C CA . GLY A 1 107 ? -20.664 -7.689 30.968 1.00 50.69 107 GLY A CA 1
ATOM 814 C C . GLY A 1 107 ? -19.958 -7.827 32.311 1.00 50.69 107 GLY A C 1
ATOM 815 O O . GLY A 1 107 ? -19.820 -8.933 32.842 1.00 50.69 107 GLY A O 1
ATOM 816 N N . LYS A 1 108 ? -19.530 -6.689 32.840 1.00 36.81 108 LYS A N 1
ATOM 817 C CA . LYS A 1 108 ? -19.951 -6.150 34.133 1.00 36.81 108 LYS A CA 1
ATOM 818 C C . LYS A 1 108 ? -19.510 -4.699 34.229 1.00 36.81 108 LYS A C 1
ATOM 820 O O . LYS A 1 108 ? -18.368 -4.415 33.813 1.00 36.81 108 LYS A O 1
#